Protein AF-A0A962KPR6-F1 (afdb_monomer_lite)

Radius of gyration: 13.77 Å; chains: 1; bounding box: 34×30×39 Å

pLDDT: mean 84.59, std 15.44, range [40.75, 98.06]

Secondary structure (DSSP, 8-state):
----HHHHHHHHTSSS----EEEEETTEEEEE-HHHHHHTTPPPSSS-HHHHHHHHHHHHHHSTTTGGGTHHHHHHHHHHS-GGG---TT--

Foldseek 3Di:
DDQDPVNCCCVCPNPPNAPWDWAQDPNDTDTDQLLRCLVVVRDFDADDPVRLVVVLVVVCVVPPCCVNNNVSSLVSRLLPDDPVPRPDPPPD

Sequence (92 aa):
MTINRREFIKRGMGGGASLLLAYEIGGGSLLLTPRQAHAQDVPLRQLTADEAGALETLADALLPGAAKAGVAQFIDHQLGEDPGDCLLIAKY

Structure (mmCIF, N/CA/C/O backbone):
data_AF-A0A962KPR6-F1
#
_entry.id   AF-A0A962KPR6-F1
#
loop_
_atom_site.group_PDB
_atom_site.id
_atom_site.type_symbol
_atom_site.label_atom_id
_atom_site.label_alt_id
_atom_site.label_comp_id
_atom_site.label_asym_id
_atom_site.label_entity_id
_atom_site.label_seq_id
_atom_site.pdbx_PDB_ins_code
_atom_site.Cartn_x
_atom_site.Cartn_y
_atom_site.Cartn_z
_atom_site.occupancy
_atom_site.B_iso_or_equiv
_atom_site.auth_seq_id
_atom_site.auth_comp_id
_atom_site.auth_asym_id
_atom_site.auth_atom_id
_atom_site.pdbx_PDB_model_num
ATOM 1 N N . MET A 1 1 ? 10.592 -1.973 -29.357 1.00 44.19 1 MET A N 1
ATOM 2 C CA . MET A 1 1 ? 9.676 -3.110 -29.114 1.00 44.19 1 MET A CA 1
ATOM 3 C C . MET A 1 1 ? 8.512 -2.591 -28.282 1.00 44.19 1 MET A C 1
ATOM 5 O O . MET A 1 1 ? 8.755 -2.121 -27.182 1.00 44.19 1 MET A O 1
ATOM 9 N N . THR A 1 2 ? 7.288 -2.570 -28.815 1.00 59.81 2 THR A N 1
ATOM 10 C CA . THR A 1 2 ? 6.139 -1.931 -28.144 1.00 59.81 2 THR A CA 1
ATOM 11 C C . THR A 1 2 ? 5.456 -2.936 -27.219 1.00 59.81 2 THR A C 1
ATOM 13 O O . THR A 1 2 ? 4.793 -3.861 -27.684 1.00 59.81 2 THR A O 1
ATOM 16 N N . ILE A 1 3 ? 5.653 -2.795 -25.909 1.00 67.06 3 ILE A N 1
ATOM 17 C CA . ILE A 1 3 ? 4.995 -3.633 -24.898 1.00 67.06 3 ILE A CA 1
ATOM 18 C C . ILE A 1 3 ? 3.585 -3.077 -24.673 1.00 67.06 3 ILE A C 1
ATOM 20 O O . ILE A 1 3 ? 3.426 -1.909 -24.332 1.00 67.06 3 ILE A O 1
ATOM 24 N N . ASN A 1 4 ? 2.550 -3.898 -24.872 1.00 73.38 4 ASN A N 1
ATOM 25 C CA . ASN A 1 4 ? 1.175 -3.510 -24.546 1.00 73.38 4 ASN A CA 1
ATOM 26 C C . ASN A 1 4 ? 0.854 -3.829 -23.071 1.00 73.38 4 ASN A C 1
ATOM 28 O O . ASN A 1 4 ? 1.490 -4.695 -22.473 1.00 73.38 4 ASN A O 1
ATOM 32 N N . ARG A 1 5 ? -0.155 -3.166 -22.479 1.00 63.09 5 ARG A N 1
ATOM 33 C CA . ARG A 1 5 ? -0.546 -3.363 -21.062 1.00 63.09 5 ARG A CA 1
ATOM 34 C C . ARG A 1 5 ? -0.737 -4.831 -20.681 1.00 63.09 5 ARG A C 1
ATOM 36 O O . ARG A 1 5 ? -0.366 -5.233 -19.588 1.00 63.09 5 ARG A O 1
ATOM 43 N N . ARG A 1 6 ? -1.321 -5.635 -21.570 1.00 64.31 6 ARG A N 1
ATOM 44 C CA . ARG A 1 6 ? -1.622 -7.046 -21.303 1.00 64.31 6 ARG A CA 1
ATOM 45 C C . ARG A 1 6 ? -0.342 -7.889 -21.267 1.00 64.31 6 ARG A C 1
ATOM 47 O O . ARG A 1 6 ? -0.236 -8.785 -20.441 1.00 64.31 6 ARG A O 1
ATOM 54 N N . GLU A 1 7 ? 0.633 -7.565 -22.112 1.00 65.62 7 GLU A N 1
ATOM 55 C CA . GLU A 1 7 ? 1.972 -8.159 -22.116 1.00 65.62 7 GLU A CA 1
ATOM 56 C C . GLU A 1 7 ? 2.820 -7.678 -20.936 1.00 65.62 7 GLU A C 1
ATOM 58 O O . GLU A 1 7 ? 3.528 -8.488 -20.349 1.00 65.62 7 GLU A O 1
ATOM 63 N N . PHE A 1 8 ? 2.708 -6.408 -20.535 1.00 64.81 8 PHE A N 1
ATOM 64 C CA . PHE A 1 8 ? 3.316 -5.901 -19.301 1.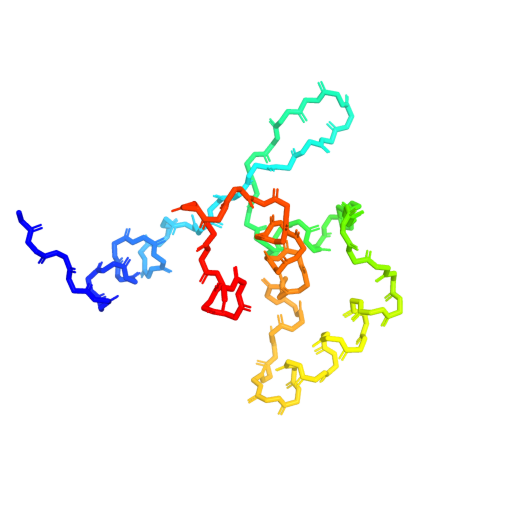00 64.81 8 PHE A CA 1
ATOM 65 C C . PHE A 1 8 ? 2.770 -6.644 -18.080 1.00 64.81 8 PHE A C 1
ATOM 67 O O . PHE A 1 8 ? 3.539 -7.166 -17.283 1.00 64.81 8 PHE A O 1
ATOM 74 N N . ILE A 1 9 ? 1.445 -6.790 -17.987 1.00 64.75 9 ILE A N 1
ATOM 75 C CA . ILE A 1 9 ? 0.806 -7.546 -16.909 1.00 64.75 9 ILE A CA 1
ATOM 76 C C . ILE A 1 9 ? 1.224 -9.0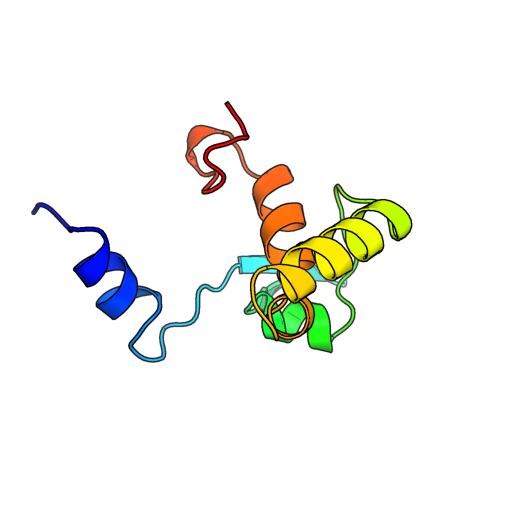13 -16.982 1.00 64.75 9 ILE A C 1
ATOM 78 O O . ILE A 1 9 ? 1.655 -9.550 -15.981 1.00 64.75 9 ILE A O 1
ATOM 82 N N . LYS A 1 10 ? 1.190 -9.686 -18.134 1.00 59.59 10 LYS A N 1
ATOM 83 C CA . LYS A 1 10 ? 1.601 -11.100 -18.217 1.00 59.59 10 LYS A CA 1
ATOM 84 C C . LYS A 1 10 ? 3.067 -11.330 -17.848 1.00 59.59 10 LYS A C 1
ATOM 86 O O . LYS A 1 10 ? 3.362 -12.309 -17.171 1.00 59.59 10 LYS A O 1
ATOM 91 N N . ARG A 1 11 ? 3.969 -10.450 -18.288 1.00 58.91 11 ARG A N 1
ATOM 92 C CA . ARG A 1 11 ? 5.419 -10.605 -18.093 1.00 58.91 11 ARG A CA 1
ATOM 93 C C . ARG A 1 11 ? 5.903 -10.084 -16.740 1.00 58.91 11 ARG A C 1
ATOM 95 O O . ARG A 1 11 ? 6.845 -10.647 -16.202 1.00 58.91 11 ARG A O 1
ATOM 102 N N . GLY A 1 12 ? 5.271 -9.042 -16.204 1.00 54.09 12 GLY A N 1
ATOM 103 C CA . GLY A 1 12 ? 5.674 -8.364 -14.968 1.00 54.09 12 GLY A CA 1
ATOM 104 C C . GLY A 1 12 ? 4.709 -8.508 -13.787 1.00 54.09 12 GLY A C 1
ATOM 105 O O . GLY A 1 12 ? 5.054 -8.080 -12.697 1.00 54.09 12 GLY A O 1
ATOM 106 N N . MET A 1 13 ? 3.508 -9.071 -13.978 1.00 55.16 13 MET A N 1
ATOM 107 C CA . MET A 1 13 ? 2.500 -9.249 -12.911 1.00 55.16 13 MET A CA 1
ATOM 108 C C . MET A 1 13 ? 1.756 -10.602 -12.935 1.00 55.16 13 MET A C 1
ATOM 110 O O . MET A 1 13 ? 1.123 -10.970 -11.951 1.00 55.16 13 MET A O 1
ATOM 114 N N . GLY A 1 14 ? 1.784 -11.344 -14.045 1.00 44.16 14 GLY A N 1
ATOM 115 C CA . GLY A 1 14 ? 0.905 -12.487 -14.322 1.00 44.16 14 GLY A CA 1
ATOM 116 C C . GLY A 1 14 ? 1.623 -13.831 -14.425 1.00 44.16 14 GLY A C 1
ATOM 117 O O . GLY A 1 14 ? 0.978 -14.832 -14.719 1.00 44.16 14 GLY A O 1
ATOM 118 N N . GLY A 1 15 ? 2.939 -13.861 -14.194 1.00 40.75 15 GLY A N 1
ATOM 119 C CA . GLY A 1 15 ? 3.787 -15.045 -14.381 1.00 40.75 15 GLY A CA 1
ATOM 120 C C . GLY A 1 15 ? 4.650 -15.426 -13.176 1.00 40.75 15 GLY A C 1
ATOM 121 O O . GLY A 1 15 ? 5.643 -16.117 -13.354 1.00 40.75 15 GLY A O 1
ATOM 122 N N . GLY A 1 16 ? 4.333 -14.952 -11.966 1.00 45.44 16 GLY A N 1
ATOM 123 C CA . GLY A 1 16 ? 5.152 -15.210 -10.769 1.00 45.44 16 GLY A CA 1
ATOM 124 C C . GLY A 1 16 ? 6.338 -14.253 -10.580 1.00 45.44 16 GLY A C 1
ATOM 125 O O . GLY A 1 16 ? 6.980 -14.290 -9.536 1.00 45.44 16 GLY A O 1
ATOM 126 N N . ALA A 1 17 ? 6.585 -13.343 -11.529 1.00 49.41 17 ALA A N 1
ATOM 127 C CA . ALA A 1 17 ? 7.322 -12.110 -11.272 1.00 49.41 17 ALA A CA 1
ATOM 128 C C . ALA A 1 17 ? 6.361 -11.142 -10.581 1.00 49.41 17 ALA A C 1
ATOM 130 O O . ALA A 1 17 ? 5.519 -10.506 -11.209 1.00 49.41 17 ALA A O 1
ATOM 131 N N . SER A 1 18 ? 6.394 -11.150 -9.261 1.00 60.31 18 SER A N 1
ATOM 132 C CA . SER A 1 18 ? 5.635 -10.237 -8.425 1.00 60.31 18 SER A CA 1
ATOM 133 C C . SER A 1 18 ? 6.114 -8.799 -8.648 1.00 60.31 18 SER A C 1
ATOM 135 O O . SER A 1 18 ? 7.310 -8.587 -8.831 1.00 60.31 18 SER A O 1
ATOM 137 N N . LEU A 1 19 ? 5.217 -7.812 -8.588 1.00 75.00 19 LEU A N 1
ATOM 138 C CA . LEU A 1 19 ? 5.606 -6.401 -8.546 1.00 75.00 19 LEU A CA 1
ATOM 139 C C . LEU A 1 19 ? 6.324 -6.160 -7.207 1.00 75.00 19 LEU A C 1
ATOM 141 O O . LEU A 1 19 ? 5.676 -6.009 -6.171 1.00 75.00 19 LEU A O 1
ATOM 145 N N . LEU A 1 20 ? 7.650 -6.291 -7.218 1.00 83.88 20 LEU A N 1
ATOM 146 C CA . LEU A 1 20 ? 8.501 -6.093 -6.053 1.00 83.88 20 LEU A CA 1
ATOM 147 C C . LEU A 1 20 ? 8.826 -4.610 -5.937 1.00 83.88 20 LEU A C 1
ATOM 149 O O . LEU A 1 20 ? 9.230 -3.985 -6.915 1.00 83.88 20 LEU A O 1
ATOM 153 N N . LEU A 1 21 ? 8.659 -4.086 -4.734 1.00 86.25 21 LEU A N 1
ATOM 154 C CA . LEU A 1 21 ? 8.961 -2.713 -4.367 1.00 86.25 21 LEU A CA 1
ATOM 155 C C . LEU A 1 21 ? 10.032 -2.715 -3.277 1.00 86.25 21 LEU A C 1
ATOM 157 O O . LEU A 1 21 ? 10.139 -3.677 -2.507 1.00 86.25 21 LEU A O 1
ATOM 161 N N . ALA A 1 22 ? 10.848 -1.666 -3.249 1.00 87.31 22 ALA A N 1
ATOM 162 C CA . ALA A 1 22 ? 11.945 -1.534 -2.305 1.00 87.31 22 ALA A CA 1
ATOM 163 C C . ALA A 1 22 ? 11.448 -0.865 -1.019 1.00 87.31 22 ALA A C 1
ATOM 165 O O . ALA A 1 22 ? 11.093 0.312 -1.000 1.00 87.31 22 ALA A O 1
ATOM 166 N N . TYR A 1 23 ? 11.439 -1.618 0.078 1.00 86.56 23 TYR A N 1
ATOM 167 C CA . TYR A 1 23 ? 11.085 -1.108 1.398 1.00 86.56 23 TYR A CA 1
ATOM 168 C C . TYR A 1 23 ? 12.340 -1.021 2.266 1.00 86.56 23 TYR A C 1
ATOM 170 O O . TYR A 1 23 ? 13.058 -2.000 2.433 1.00 86.56 23 TYR A O 1
ATOM 178 N N . GLU A 1 24 ? 12.591 0.141 2.863 1.00 86.38 24 GLU A N 1
ATOM 179 C CA . GLU A 1 24 ? 13.668 0.314 3.850 1.00 86.38 24 GLU A CA 1
ATOM 180 C C . GLU A 1 24 ? 13.146 -0.102 5.222 1.00 86.38 24 GLU A C 1
ATOM 182 O O . GLU A 1 24 ? 12.237 0.538 5.757 1.00 86.38 24 GLU A O 1
ATOM 187 N N . ILE A 1 25 ? 13.722 -1.163 5.784 1.00 83.38 25 ILE A N 1
ATOM 188 C CA . ILE A 1 25 ? 13.358 -1.728 7.084 1.00 83.38 25 ILE A CA 1
ATOM 189 C C . ILE A 1 25 ? 14.655 -1.981 7.855 1.00 83.38 25 ILE A C 1
ATOM 191 O O . ILE A 1 25 ? 15.560 -2.654 7.368 1.00 83.38 25 ILE A O 1
ATOM 195 N N . GLY A 1 26 ? 14.774 -1.431 9.068 1.00 80.25 26 GLY A N 1
ATOM 196 C CA . GLY A 1 26 ? 15.928 -1.694 9.940 1.00 80.25 26 GLY A CA 1
ATOM 197 C C . GLY A 1 26 ? 17.285 -1.230 9.387 1.00 80.25 26 GLY A C 1
ATOM 198 O O . GLY A 1 26 ? 18.309 -1.793 9.760 1.00 80.25 26 GLY A O 1
ATOM 199 N N . GLY A 1 27 ? 17.305 -0.224 8.505 1.00 81.62 27 GLY A N 1
ATOM 200 C CA . GLY A 1 27 ? 18.534 0.315 7.907 1.00 81.62 27 GLY A CA 1
ATOM 201 C C . GLY A 1 27 ? 19.031 -0.424 6.659 1.00 81.62 27 GLY A C 1
ATOM 202 O O . GLY A 1 27 ? 20.157 -0.178 6.232 1.00 81.62 27 GLY A O 1
ATOM 203 N N . GLY A 1 28 ? 18.219 -1.314 6.079 1.00 84.00 28 GLY A N 1
ATOM 204 C CA . GLY A 1 28 ? 18.487 -1.937 4.783 1.00 84.00 28 GLY A CA 1
ATOM 205 C C . GLY A 1 28 ? 17.250 -1.980 3.885 1.00 84.00 28 GLY A C 1
ATOM 206 O O . GLY A 1 28 ? 16.122 -1.868 4.362 1.00 84.00 28 GLY A O 1
ATOM 207 N N . SER A 1 29 ? 17.479 -2.184 2.586 1.00 85.69 29 SER A N 1
ATOM 208 C CA . SER A 1 29 ? 16.428 -2.276 1.571 1.00 85.69 29 SER A CA 1
ATOM 209 C C . SER A 1 29 ? 16.014 -3.727 1.331 1.00 85.69 29 SER A C 1
ATOM 211 O O . SER A 1 29 ? 16.858 -4.580 1.038 1.00 85.69 29 SER A O 1
ATOM 213 N N . LEU A 1 30 ? 14.718 -4.015 1.435 1.00 88.94 30 LEU A N 1
ATOM 214 C CA . LEU A 1 30 ? 14.132 -5.324 1.177 1.00 88.94 30 LEU A CA 1
ATOM 215 C C . LEU A 1 30 ? 13.119 -5.237 0.037 1.00 88.94 30 LEU A C 1
ATOM 217 O O . LEU A 1 30 ? 12.202 -4.418 0.054 1.00 88.94 30 LEU A O 1
ATOM 221 N N . LEU A 1 31 ? 13.263 -6.131 -0.939 1.00 90.44 31 LEU A N 1
ATOM 222 C CA . LEU A 1 31 ? 12.307 -6.266 -2.031 1.00 90.44 31 LEU A CA 1
ATOM 223 C C . LEU A 1 31 ? 11.120 -7.115 -1.581 1.00 90.44 31 LEU A C 1
ATOM 225 O O . LEU A 1 31 ? 11.259 -8.320 -1.361 1.00 90.44 31 LEU A O 1
ATOM 229 N N . LEU A 1 32 ? 9.950 -6.491 -1.479 1.00 91.12 32 LEU A N 1
ATOM 230 C CA . LEU A 1 32 ? 8.703 -7.147 -1.093 1.00 91.12 32 LEU A CA 1
ATOM 231 C C . LEU A 1 32 ? 7.605 -6.846 -2.103 1.00 91.12 32 LEU A C 1
ATOM 233 O O . LEU A 1 32 ? 7.555 -5.783 -2.715 1.00 91.12 32 LEU A O 1
ATOM 237 N N . THR A 1 33 ? 6.667 -7.775 -2.238 1.00 91.25 33 THR A N 1
ATOM 238 C CA . THR A 1 33 ? 5.367 -7.434 -2.824 1.00 91.25 33 THR A CA 1
ATOM 239 C C . THR A 1 33 ? 4.563 -6.562 -1.865 1.00 91.25 33 THR A C 1
ATOM 241 O O . THR A 1 33 ? 4.703 -6.736 -0.653 1.00 91.25 33 THR A O 1
ATOM 244 N N . PRO A 1 34 ? 3.625 -5.735 -2.357 1.00 93.25 34 PRO A N 1
ATOM 245 C CA . PRO A 1 34 ? 2.712 -4.997 -1.486 1.00 93.25 34 PRO A CA 1
ATOM 246 C C . PRO A 1 34 ? 1.953 -5.913 -0.515 1.00 93.25 34 PRO A C 1
ATOM 248 O O . PRO A 1 34 ? 1.817 -5.598 0.663 1.00 93.25 34 PRO A O 1
ATOM 251 N N . ARG A 1 35 ? 1.542 -7.107 -0.969 1.00 93.50 35 ARG A N 1
ATOM 252 C CA . ARG A 1 35 ? 0.931 -8.132 -0.108 1.00 93.50 35 ARG A CA 1
ATOM 253 C C . ARG A 1 35 ? 1.868 -8.573 1.017 1.00 93.50 35 ARG A C 1
ATOM 255 O O . ARG A 1 35 ? 1.420 -8.721 2.147 1.00 93.50 35 ARG A O 1
ATOM 262 N N . GLN A 1 36 ? 3.138 -8.842 0.712 1.00 93.50 36 GLN A N 1
ATOM 263 C CA . GLN A 1 36 ? 4.118 -9.242 1.725 1.00 93.50 36 GLN A CA 1
ATOM 264 C C . GLN A 1 36 ? 4.430 -8.098 2.689 1.00 93.50 36 GLN A C 1
ATOM 266 O O . GLN A 1 36 ? 4.533 -8.362 3.879 1.00 93.50 36 GLN A O 1
ATOM 271 N N . ALA A 1 37 ? 4.550 -6.864 2.193 1.00 94.25 37 ALA A N 1
ATOM 272 C CA . ALA A 1 37 ? 4.754 -5.681 3.023 1.00 94.25 37 ALA A CA 1
ATOM 273 C C . ALA A 1 37 ? 3.570 -5.459 3.976 1.00 94.25 37 ALA A C 1
ATOM 275 O O . ALA A 1 37 ? 3.770 -5.259 5.169 1.00 94.25 37 ALA A O 1
ATOM 276 N N . HIS A 1 38 ? 2.338 -5.611 3.483 1.00 94.62 38 HIS A N 1
ATOM 277 C CA . HIS A 1 38 ? 1.134 -5.542 4.311 1.00 94.62 38 HIS A CA 1
ATOM 278 C C . HIS A 1 38 ? 1.111 -6.670 5.350 1.00 94.62 38 HIS A C 1
ATOM 280 O O . HIS A 1 38 ? 0.853 -6.431 6.518 1.00 94.62 38 HIS A O 1
ATOM 286 N N . ALA A 1 39 ? 1.402 -7.912 4.954 1.00 94.88 39 ALA A N 1
ATOM 287 C CA . ALA A 1 39 ? 1.419 -9.051 5.877 1.00 94.88 39 ALA A CA 1
ATOM 288 C C . ALA A 1 39 ? 2.526 -8.977 6.948 1.00 94.88 39 ALA A C 1
ATOM 290 O O . ALA 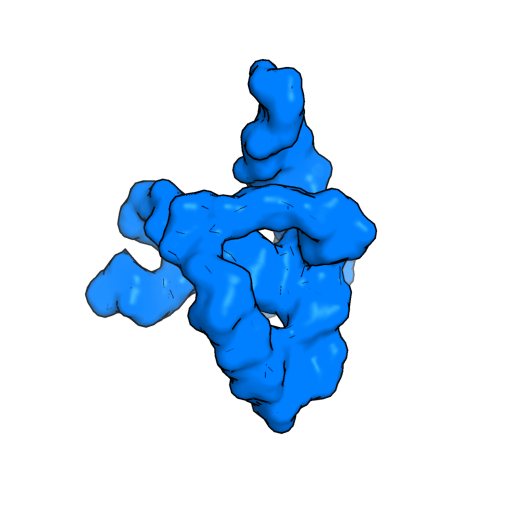A 1 39 ? 2.468 -9.725 7.919 1.00 94.88 39 ALA A O 1
ATOM 291 N N . GLN A 1 40 ? 3.538 -8.132 6.743 1.00 94.38 40 GLN A N 1
ATOM 292 C CA . GLN A 1 40 ? 4.638 -7.887 7.679 1.00 94.38 40 GLN A CA 1
ATOM 293 C C . GLN A 1 40 ? 4.486 -6.557 8.435 1.00 94.38 40 GLN A C 1
ATOM 295 O O . GLN A 1 40 ? 5.426 -6.163 9.120 1.00 94.38 40 GLN A O 1
ATOM 300 N N . ASP A 1 41 ? 3.348 -5.864 8.294 1.00 93.31 41 ASP A N 1
ATOM 301 C CA . ASP A 1 41 ? 3.088 -4.554 8.905 1.00 93.31 41 ASP A CA 1
ATOM 302 C C . ASP A 1 41 ? 4.227 -3.545 8.663 1.00 93.31 41 ASP A C 1
ATOM 304 O O . ASP A 1 41 ? 4.660 -2.819 9.563 1.00 93.31 41 ASP A O 1
ATOM 308 N N . VAL A 1 42 ? 4.750 -3.514 7.430 1.00 94.69 42 VAL A N 1
ATOM 309 C CA . VAL A 1 42 ? 5.812 -2.572 7.058 1.00 94.69 42 VAL A CA 1
ATOM 310 C C . VAL A 1 42 ? 5.313 -1.135 7.271 1.00 94.69 42 VAL A C 1
ATOM 312 O O . VAL A 1 42 ? 4.231 -0.801 6.779 1.00 94.69 42 VAL A O 1
ATOM 315 N N . PRO A 1 43 ? 6.070 -0.271 7.978 1.00 94.31 43 PRO A N 1
ATOM 316 C CA . PRO A 1 43 ? 5.633 1.093 8.251 1.00 94.31 43 PRO A CA 1
ATOM 317 C C . PRO A 1 43 ? 5.385 1.898 6.972 1.00 94.31 43 PRO A C 1
ATOM 319 O O . PRO A 1 43 ? 6.240 1.949 6.086 1.00 94.31 43 PRO A O 1
ATOM 322 N N . LEU A 1 44 ? 4.232 2.565 6.924 1.00 95.25 44 LEU A N 1
ATOM 323 C CA . LEU A 1 44 ? 3.890 3.537 5.887 1.00 95.25 44 LEU A CA 1
ATOM 324 C C . LEU A 1 44 ? 4.720 4.813 6.062 1.00 95.25 44 LEU A C 1
ATOM 326 O O . LEU A 1 44 ? 5.091 5.179 7.183 1.00 95.25 44 LEU A O 1
ATOM 330 N N . ARG A 1 45 ? 5.024 5.487 4.953 1.00 94.94 45 ARG A N 1
ATOM 331 C CA . ARG A 1 45 ? 5.883 6.682 4.928 1.00 94.94 45 ARG A CA 1
ATOM 332 C C . ARG A 1 45 ? 5.135 7.964 4.608 1.00 94.94 45 ARG A C 1
ATOM 334 O O . ARG A 1 45 ? 5.555 9.022 5.066 1.00 94.94 45 ARG A O 1
ATOM 341 N N . GLN A 1 46 ? 4.098 7.872 3.785 1.00 95.88 46 GLN A N 1
ATOM 342 C CA . GLN A 1 46 ? 3.357 9.010 3.242 1.00 95.88 46 GLN A CA 1
ATOM 343 C C . GLN A 1 46 ? 1.957 9.094 3.848 1.00 95.88 46 GLN A C 1
ATOM 345 O O . GLN A 1 46 ? 1.495 10.180 4.184 1.00 95.88 46 GLN A O 1
ATOM 350 N N . LEU A 1 47 ? 1.291 7.948 3.987 1.00 96.38 47 LEU A N 1
ATOM 351 C CA . LEU A 1 47 ? -0.053 7.831 4.529 1.00 96.38 47 LEU A CA 1
ATOM 352 C C . LEU A 1 47 ? -0.018 7.685 6.050 1.00 96.38 47 LEU A C 1
ATOM 354 O O . LEU A 1 47 ? 0.771 6.922 6.614 1.00 96.38 47 LEU A O 1
ATOM 358 N N . THR A 1 48 ? -0.946 8.364 6.714 1.00 97.69 48 THR A N 1
ATOM 359 C CA . THR A 1 48 ? -1.289 8.072 8.107 1.00 97.69 48 THR A CA 1
ATOM 360 C C . THR A 1 48 ? -2.076 6.761 8.212 1.00 97.69 48 THR A C 1
ATOM 362 O O . THR A 1 48 ? -2.642 6.266 7.234 1.00 97.69 48 THR A O 1
ATOM 365 N N . ALA A 1 49 ? -2.151 6.196 9.420 1.00 95.81 49 ALA A N 1
ATOM 366 C CA . ALA A 1 49 ? -2.910 4.969 9.667 1.00 95.81 49 ALA A CA 1
ATOM 367 C C . ALA A 1 49 ? -4.405 5.118 9.320 1.00 95.81 49 ALA A C 1
ATOM 369 O O . ALA A 1 49 ? -4.993 4.206 8.741 1.00 95.81 49 ALA A O 1
ATOM 370 N N . ASP A 1 50 ? -5.004 6.276 9.617 1.00 97.62 50 ASP A N 1
ATOM 371 C CA . ASP A 1 50 ? -6.413 6.546 9.314 1.00 97.62 50 ASP A CA 1
ATOM 372 C C . ASP A 1 50 ? -6.659 6.675 7.802 1.00 97.62 50 ASP A C 1
ATOM 374 O O . ASP A 1 50 ? -7.625 6.116 7.278 1.00 97.62 50 ASP A O 1
ATOM 378 N N . GLU A 1 51 ? -5.765 7.355 7.074 1.00 97.75 51 GLU A N 1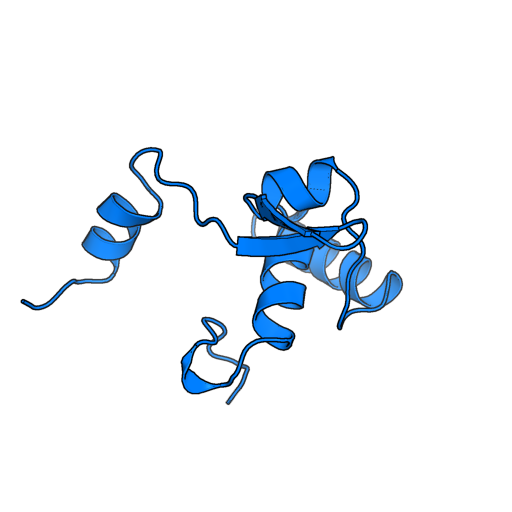
ATOM 379 C CA . GLU A 1 51 ? -5.842 7.468 5.610 1.00 97.75 51 GLU A CA 1
ATOM 380 C C . GLU A 1 51 ? -5.683 6.107 4.932 1.00 97.75 51 GLU A C 1
ATOM 382 O 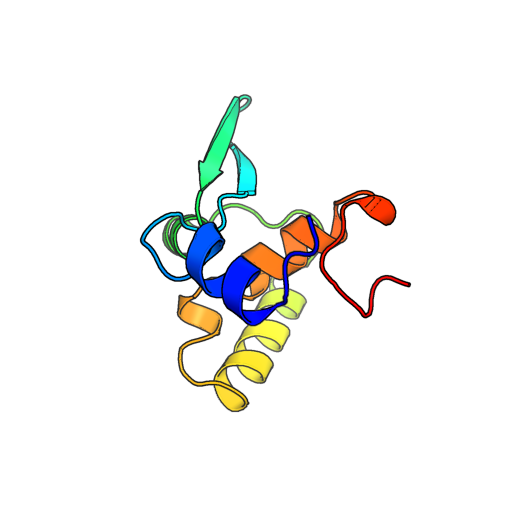O . GLU A 1 51 ? -6.443 5.778 4.018 1.00 97.75 51 GLU A O 1
ATOM 387 N N . ALA A 1 52 ? -4.734 5.294 5.402 1.00 97.44 52 ALA A N 1
ATOM 388 C CA . ALA A 1 52 ? -4.531 3.941 4.905 1.00 97.44 52 ALA A CA 1
ATOM 389 C C . ALA A 1 52 ? -5.756 3.053 5.162 1.00 97.44 52 ALA A C 1
ATOM 391 O O . ALA A 1 52 ? -6.227 2.392 4.239 1.00 97.44 52 ALA A O 1
ATOM 392 N N . GLY A 1 53 ? -6.333 3.098 6.367 1.00 97.81 53 GLY A N 1
ATOM 393 C CA . GLY A 1 53 ? -7.533 2.326 6.700 1.00 97.81 53 GLY A CA 1
ATOM 394 C C . GLY A 1 53 ? -8.761 2.739 5.880 1.00 97.81 53 GLY A C 1
ATOM 395 O O . GLY A 1 53 ? -9.520 1.886 5.403 1.00 97.81 53 GLY A O 1
ATOM 396 N N . ALA A 1 54 ? -8.946 4.043 5.652 1.00 97.94 54 ALA A N 1
ATOM 397 C CA . ALA A 1 54 ? -10.010 4.551 4.785 1.00 97.94 54 ALA A CA 1
ATOM 398 C C . ALA A 1 54 ? -9.819 4.097 3.327 1.00 97.94 54 ALA A C 1
ATOM 400 O O . ALA A 1 54 ? -10.770 3.637 2.685 1.00 97.94 54 ALA A O 1
ATOM 401 N N . LEU A 1 55 ? -8.585 4.177 2.822 1.00 97.00 55 LEU A N 1
ATOM 402 C CA . LEU A 1 55 ? -8.212 3.735 1.481 1.00 97.00 55 LEU A CA 1
ATOM 403 C C . LEU A 1 55 ? -8.432 2.231 1.290 1.00 97.00 55 LEU A C 1
ATOM 405 O O . LEU A 1 55 ? -8.999 1.823 0.278 1.00 97.00 55 LEU A O 1
ATOM 409 N N . GLU A 1 56 ? -8.023 1.411 2.256 1.00 97.56 56 GLU A N 1
ATOM 410 C CA . GLU A 1 56 ? -8.231 -0.037 2.228 1.00 97.56 56 GLU A CA 1
ATOM 411 C C . GLU A 1 56 ? -9.711 -0.389 2.229 1.00 97.56 56 GLU A C 1
ATOM 413 O O . GLU A 1 56 ? -10.140 -1.194 1.407 1.00 97.56 56 GLU A O 1
ATOM 418 N N . THR A 1 57 ? -10.504 0.262 3.083 1.00 98.06 57 THR A N 1
ATOM 419 C CA . THR A 1 57 ? -11.956 0.047 3.144 1.00 98.06 57 THR A CA 1
ATOM 420 C C . THR A 1 57 ? -12.620 0.374 1.806 1.00 98.06 57 THR A C 1
ATOM 422 O O . THR A 1 57 ? -13.416 -0.415 1.293 1.00 98.06 57 THR A O 1
ATOM 425 N N . LEU A 1 58 ? -12.270 1.518 1.211 1.00 97.69 58 LEU A N 1
ATOM 426 C CA . LEU A 1 58 ? -12.785 1.922 -0.096 1.00 97.69 58 LEU A CA 1
ATOM 427 C C . LEU A 1 58 ? -12.361 0.940 -1.196 1.00 97.69 58 LEU A C 1
ATOM 429 O O . LEU A 1 58 ? -13.189 0.508 -1.998 1.00 97.69 58 LEU A O 1
ATOM 433 N N . ALA A 1 59 ? -11.078 0.586 -1.244 1.00 96.38 59 ALA A N 1
ATOM 434 C CA . ALA A 1 59 ? -10.539 -0.301 -2.264 1.00 96.38 59 ALA A CA 1
ATOM 435 C C . ALA A 1 59 ? -11.139 -1.709 -2.172 1.00 96.38 59 ALA A C 1
ATOM 437 O O . ALA A 1 59 ? -11.471 -2.285 -3.206 1.00 96.38 59 ALA A O 1
ATOM 438 N N . ASP A 1 60 ? -11.323 -2.244 -0.963 1.00 97.12 60 ASP A N 1
ATOM 439 C CA . ASP A 1 60 ? -11.908 -3.572 -0.750 1.00 97.12 60 ASP A CA 1
ATOM 440 C C . ASP A 1 60 ? -13.401 -3.602 -1.111 1.00 97.12 60 ASP A C 1
ATOM 442 O O . ASP A 1 60 ? -13.889 -4.596 -1.649 1.00 97.12 60 ASP A O 1
ATOM 446 N N . ALA A 1 61 ? -14.117 -2.489 -0.905 1.00 97.56 61 ALA A N 1
ATOM 447 C CA . ALA A 1 61 ? -15.499 -2.338 -1.359 1.00 97.56 61 ALA A CA 1
ATOM 448 C C . ALA A 1 61 ? -15.622 -2.333 -2.896 1.00 97.56 61 ALA A C 1
ATOM 450 O O . ALA A 1 61 ? -16.600 -2.851 -3.437 1.00 97.56 61 ALA A O 1
ATOM 451 N N . LEU A 1 62 ? -14.639 -1.766 -3.606 1.00 96.38 62 LEU A N 1
ATOM 452 C CA . LEU A 1 62 ? -14.599 -1.754 -5.075 1.00 96.38 62 LEU A CA 1
ATOM 453 C C . LEU A 1 62 ? -14.104 -3.083 -5.660 1.00 96.38 62 LEU A C 1
ATOM 455 O O . LEU A 1 62 ? -14.598 -3.533 -6.695 1.00 96.38 62 LEU A O 1
ATOM 459 N N . LEU A 1 63 ? -13.115 -3.697 -5.013 1.00 94.81 63 LEU A N 1
ATOM 460 C CA . LEU A 1 63 ? -12.499 -4.952 -5.415 1.00 94.81 63 LEU A CA 1
ATOM 461 C C . LEU A 1 63 ? -12.185 -5.797 -4.169 1.00 94.81 63 LEU A C 1
ATOM 463 O O . LEU A 1 63 ? -11.149 -5.587 -3.535 1.00 94.81 63 LEU A O 1
ATOM 467 N N . PRO A 1 64 ? -13.027 -6.794 -3.846 1.00 95.62 64 PRO A N 1
ATOM 468 C CA . PRO A 1 64 ? -12.824 -7.632 -2.672 1.00 95.62 64 PRO A CA 1
ATOM 469 C C . PRO A 1 64 ? -11.450 -8.306 -2.658 1.00 95.62 64 PRO A C 1
ATOM 471 O O . PRO A 1 64 ? -11.048 -8.969 -3.620 1.00 95.62 64 PRO A O 1
ATOM 474 N N . GLY A 1 65 ? -10.738 -8.168 -1.542 1.00 92.69 65 GLY A N 1
ATOM 475 C CA . GLY A 1 65 ? -9.380 -8.671 -1.356 1.00 92.69 65 GLY A CA 1
ATOM 476 C C . GLY A 1 65 ? -8.276 -7.665 -1.692 1.00 92.69 65 GLY A C 1
ATOM 477 O O . GLY A 1 65 ? -7.103 -8.026 -1.561 1.00 92.69 65 GLY A O 1
ATOM 478 N N . ALA A 1 66 ? -8.605 -6.434 -2.095 1.00 94.12 66 ALA A N 1
ATOM 479 C CA . ALA A 1 66 ? -7.629 -5.379 -2.367 1.00 94.12 66 ALA A CA 1
ATOM 480 C C . ALA A 1 66 ? -6.831 -4.983 -1.116 1.00 94.12 66 ALA A C 1
ATOM 482 O O . ALA A 1 66 ? -5.609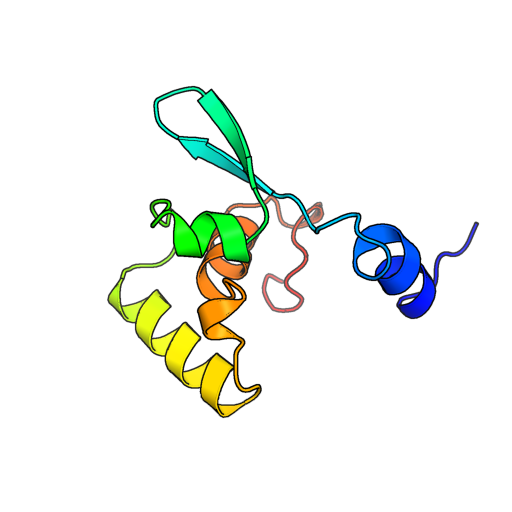 -4.838 -1.209 1.00 94.12 66 ALA A O 1
ATOM 483 N N . ALA A 1 67 ? -7.477 -4.898 0.053 1.00 95.38 67 ALA A N 1
ATOM 484 C CA . ALA A 1 67 ? -6.783 -4.609 1.312 1.00 95.38 67 ALA A CA 1
ATOM 485 C C . ALA A 1 67 ? -5.704 -5.672 1.587 1.00 95.38 67 ALA A C 1
ATOM 487 O O . ALA A 1 67 ? -4.512 -5.379 1.653 1.00 95.38 67 ALA A O 1
ATOM 488 N N . LYS A 1 68 ? -6.093 -6.955 1.543 1.00 94.38 68 LYS A N 1
ATOM 489 C CA . LYS A 1 68 ? -5.177 -8.104 1.708 1.00 94.38 68 LYS A CA 1
ATOM 490 C C . LYS A 1 68 ? -4.128 -8.237 0.598 1.00 94.38 68 LYS A C 1
ATOM 492 O O . LYS A 1 68 ? -3.160 -8.983 0.748 1.00 94.38 68 LYS A O 1
ATOM 497 N N . ALA A 1 69 ? -4.327 -7.597 -0.552 1.00 94.25 69 ALA A N 1
ATOM 498 C CA . ALA A 1 69 ? -3.330 -7.536 -1.616 1.00 94.25 69 ALA A CA 1
ATOM 499 C C . ALA A 1 69 ? -2.261 -6.455 -1.365 1.00 94.25 69 ALA A C 1
ATOM 501 O O . ALA A 1 69 ? -1.273 -6.424 -2.097 1.00 94.25 69 ALA A O 1
ATOM 502 N N . GLY A 1 70 ? -2.426 -5.628 -0.327 1.00 95.25 70 GLY A N 1
ATOM 503 C CA . GLY A 1 70 ? -1.500 -4.568 0.058 1.00 95.25 70 GLY A CA 1
ATOM 504 C C . GLY A 1 70 ? -1.706 -3.270 -0.717 1.00 95.25 70 GLY A C 1
ATOM 505 O O . GLY A 1 70 ? -0.734 -2.613 -1.075 1.00 95.25 70 GLY A O 1
ATOM 506 N N . VAL A 1 71 ? -2.956 -2.901 -1.015 1.00 95.69 71 VAL A N 1
ATOM 507 C CA . VAL A 1 71 ? -3.261 -1.680 -1.783 1.00 95.69 71 VAL A CA 1
ATOM 508 C C . VAL A 1 71 ? -2.713 -0.406 -1.126 1.00 95.69 71 VAL A C 1
ATOM 510 O O . VAL A 1 71 ? -2.131 0.416 -1.832 1.00 95.69 71 VAL A O 1
ATOM 513 N N . ALA A 1 72 ? -2.805 -0.269 0.204 1.00 96.81 72 ALA A N 1
ATOM 514 C CA . ALA A 1 72 ? -2.217 0.865 0.919 1.00 96.81 72 ALA A CA 1
ATOM 515 C C . ALA A 1 72 ? -0.691 0.889 0.787 1.00 96.81 72 ALA A C 1
ATOM 517 O O . ALA A 1 72 ? -0.127 1.931 0.481 1.00 96.81 72 ALA A O 1
ATOM 518 N N . GLN A 1 73 ? -0.034 -0.269 0.906 1.00 96.25 73 GLN A N 1
ATOM 519 C CA . GLN A 1 73 ? 1.422 -0.397 0.779 1.00 96.25 73 GLN A CA 1
ATOM 520 C C . GLN A 1 73 ? 1.937 -0.068 -0.624 1.00 96.25 73 GLN A C 1
ATOM 522 O O . GLN A 1 73 ? 3.026 0.481 -0.773 1.00 96.25 73 GLN A O 1
ATOM 527 N N . PHE A 1 74 ? 1.166 -0.404 -1.661 1.00 95.12 74 PHE A N 1
ATOM 528 C CA . PHE A 1 74 ? 1.482 -0.008 -3.030 1.00 95.12 74 PHE A CA 1
ATOM 529 C C . PHE A 1 74 ? 1.338 1.507 -3.204 1.00 95.12 74 PHE A C 1
ATOM 531 O O . PHE A 1 74 ? 2.245 2.159 -3.711 1.00 95.12 74 PHE A O 1
ATOM 538 N N . ILE A 1 75 ? 0.207 2.076 -2.779 1.00 95.38 75 ILE A N 1
ATOM 539 C CA . ILE A 1 75 ? -0.074 3.503 -2.970 1.00 95.38 75 ILE A CA 1
ATOM 540 C C . ILE A 1 75 ? 0.903 4.367 -2.167 1.00 95.38 75 ILE A C 1
ATOM 542 O O . ILE A 1 75 ? 1.469 5.295 -2.735 1.00 95.38 75 ILE A O 1
ATOM 546 N N . ASP A 1 76 ? 1.155 4.033 -0.902 1.00 96.38 76 ASP A N 1
ATOM 547 C CA . ASP A 1 76 ? 2.120 4.726 -0.042 1.00 96.38 76 ASP A CA 1
ATOM 548 C C . ASP A 1 76 ? 3.521 4.764 -0.663 1.00 96.38 76 ASP A C 1
ATOM 550 O O . ASP A 1 76 ? 4.121 5.833 -0.785 1.00 96.38 76 ASP A O 1
ATOM 554 N N . HIS A 1 77 ? 3.994 3.617 -1.164 1.00 94.75 77 HIS A N 1
ATOM 555 C CA . HIS A 1 77 ? 5.265 3.534 -1.877 1.00 94.75 77 HIS A CA 1
ATOM 556 C C . HIS A 1 77 ? 5.274 4.457 -3.104 1.00 94.75 77 HIS A C 1
ATOM 558 O O . HIS A 1 77 ? 6.150 5.308 -3.243 1.00 94.75 77 HIS A O 1
ATOM 564 N N . GLN A 1 78 ? 4.264 4.361 -3.976 1.00 93.31 78 GLN A N 1
ATOM 565 C CA . GLN A 1 78 ? 4.202 5.181 -5.190 1.00 93.31 78 GLN A CA 1
ATOM 566 C C . GLN A 1 78 ? 4.041 6.688 -4.914 1.00 93.31 78 GLN A C 1
ATOM 568 O O . GLN A 1 78 ? 4.465 7.512 -5.732 1.00 93.31 78 GLN A O 1
ATOM 573 N N . LEU A 1 79 ? 3.451 7.080 -3.783 1.00 93.94 79 LEU A N 1
ATOM 574 C CA . LEU A 1 79 ? 3.391 8.479 -3.349 1.00 93.94 79 LEU A CA 1
ATOM 575 C C . LEU A 1 79 ? 4.776 9.025 -2.965 1.00 93.94 79 LEU A C 1
ATOM 577 O O . LEU A 1 79 ? 5.002 10.222 -3.132 1.00 93.94 79 LEU A O 1
ATOM 581 N N . GLY A 1 80 ? 5.716 8.167 -2.565 1.00 91.44 80 GLY A N 1
ATOM 582 C CA . GLY A 1 80 ? 7.114 8.535 -2.317 1.00 91.44 80 GLY A CA 1
ATOM 583 C C . GLY A 1 80 ? 8.001 8.613 -3.567 1.00 91.44 80 GLY A C 1
ATOM 584 O O . GLY A 1 80 ? 9.015 9.297 -3.524 1.00 91.44 80 GLY A O 1
ATOM 585 N N . GLU A 1 81 ? 7.623 7.954 -4.666 1.00 90.38 81 GLU A N 1
ATOM 586 C CA . GLU A 1 81 ? 8.429 7.903 -5.901 1.00 90.38 81 GLU A CA 1
ATOM 587 C C . GLU A 1 81 ? 8.528 9.249 -6.628 1.00 90.38 81 GLU A C 1
ATOM 589 O O . GLU A 1 81 ? 7.606 10.067 -6.580 1.00 90.38 81 GLU A O 1
ATOM 594 N N . ASP A 1 82 ? 9.595 9.465 -7.394 1.00 86.69 82 ASP A N 1
ATOM 595 C CA . ASP A 1 82 ? 9.634 10.599 -8.314 1.00 86.69 82 ASP A CA 1
ATOM 596 C C . ASP A 1 82 ? 8.494 10.495 -9.336 1.00 86.69 82 ASP A C 1
ATOM 598 O O . ASP A 1 82 ? 8.074 9.387 -9.687 1.00 86.69 82 ASP A O 1
ATOM 602 N N . PRO A 1 83 ? 7.959 11.624 -9.841 1.00 81.31 83 PRO A N 1
ATOM 603 C CA . PRO A 1 83 ? 6.813 11.576 -10.734 1.00 81.31 83 PRO A CA 1
ATOM 604 C C . PRO A 1 83 ? 7.058 10.616 -11.912 1.00 81.31 83 PRO A C 1
ATOM 606 O O . PRO A 1 83 ? 6.212 9.768 -12.194 1.00 81.31 83 PRO A O 1
ATOM 609 N N . GLY A 1 84 ? 8.232 10.703 -12.556 1.00 81.56 84 GLY A N 1
ATOM 610 C CA . GLY A 1 84 ? 8.573 9.912 -13.747 1.00 81.56 84 GLY A CA 1
ATOM 611 C C . GLY A 1 84 ? 8.588 8.395 -13.534 1.00 81.56 84 GLY A C 1
ATOM 612 O O . GLY A 1 84 ? 8.402 7.654 -14.500 1.00 81.56 84 GLY A O 1
ATOM 613 N N . ASP A 1 85 ? 8.741 7.955 -12.285 1.00 82.81 85 ASP A N 1
ATOM 614 C CA . ASP A 1 85 ? 8.780 6.550 -11.871 1.00 82.81 85 ASP A CA 1
ATOM 615 C C . ASP A 1 85 ? 7.489 6.125 -11.139 1.00 82.81 85 ASP A C 1
ATOM 617 O O . ASP A 1 85 ? 7.285 4.957 -10.788 1.00 82.81 85 ASP A O 1
ATOM 621 N N . CYS A 1 86 ? 6.553 7.060 -10.946 1.00 86.75 86 CYS A N 1
ATOM 622 C CA . CYS A 1 86 ? 5.288 6.802 -10.287 1.00 86.75 86 CYS A CA 1
ATOM 623 C C . CYS A 1 86 ? 4.272 6.126 -11.222 1.00 86.75 86 CYS A C 1
ATOM 625 O O . CYS A 1 86 ? 3.903 6.635 -12.278 1.00 86.75 86 CYS A O 1
ATOM 627 N N . LEU A 1 87 ? 3.720 4.997 -10.776 1.00 88.06 87 LEU A N 1
ATOM 628 C CA . LEU A 1 87 ? 2.674 4.265 -11.494 1.00 88.06 87 LEU A CA 1
ATOM 629 C C . LEU A 1 87 ? 1.249 4.802 -11.254 1.00 88.06 87 LEU A C 1
ATOM 631 O O . LEU A 1 87 ? 0.298 4.313 -11.873 1.00 88.06 87 LEU A O 1
ATOM 635 N N . LEU A 1 88 ? 1.066 5.775 -10.356 1.00 88.88 88 LEU A N 1
ATOM 636 C CA . LEU A 1 88 ? -0.246 6.353 -10.065 1.00 88.88 88 LEU A CA 1
ATOM 637 C C . LEU A 1 88 ? -0.604 7.405 -11.111 1.00 88.88 88 LEU A C 1
ATOM 639 O O . LEU A 1 88 ? 0.005 8.465 -11.187 1.00 88.88 88 LEU A O 1
ATOM 643 N N . ILE A 1 89 ? -1.678 7.143 -11.855 1.00 85.25 89 ILE A N 1
ATOM 644 C CA . ILE A 1 89 ? -2.200 8.074 -12.868 1.00 85.25 89 ILE A CA 1
ATOM 645 C C . ILE A 1 89 ? -2.620 9.411 -12.236 1.00 85.25 89 ILE A C 1
ATOM 647 O O . ILE A 1 89 ? -2.534 10.443 -12.884 1.00 85.25 89 ILE A O 1
ATOM 651 N N . ALA A 1 90 ? -3.062 9.394 -10.975 1.00 80.50 90 ALA A N 1
ATOM 652 C CA . ALA A 1 90 ? -3.538 10.575 -10.260 1.00 80.50 90 ALA A CA 1
ATOM 653 C C . ALA A 1 90 ? -2.423 11.436 -9.636 1.00 80.50 90 ALA A C 1
ATOM 655 O O . ALA A 1 90 ? -2.730 12.476 -9.062 1.00 80.50 90 ALA A O 1
ATOM 656 N N . LYS A 1 91 ? -1.147 11.024 -9.706 1.00 70.06 91 LYS A N 1
ATOM 657 C CA . LYS A 1 91 ? -0.022 11.776 -9.119 1.00 70.06 91 LYS A CA 1
ATOM 658 C C . LYS A 1 91 ? 0.555 12.823 -10.088 1.00 70.06 91 LYS A C 1
ATOM 660 O O . LYS A 1 91 ? 1.766 13.035 -10.118 1.00 70.06 91 LYS A O 1
ATOM 665 N N . TYR A 1 92 ? -0.315 13.445 -10.884 1.00 54.16 92 TYR A N 1
ATOM 666 C CA . TYR A 1 92 ? 0.028 14.394 -11.942 1.00 54.16 92 TYR A CA 1
ATOM 667 C C . TYR A 1 92 ? -1.116 15.350 -12.263 1.00 54.16 92 TYR A C 1
ATOM 669 O O . TYR A 1 92 ? -2.236 14.855 -12.525 1.00 54.16 92 TYR A O 1
#